Protein AF-A0A928QIU7-F1 (afdb_monomer)

Nearest PDB structures (foldseek):
  8e0m-assembly4_L  TM=2.597E-01  e=8.820E+00  synthetic construct

Sequence (140 aa):
MNRSKTLLVSNILATLYSVYLLCIFGGAIIEAGGADFIDTIGAYFELAFNILGMNSTAVTVLYVILVLLCVHIVTFIIGCLIGWIAYASKKSGTAKLAAILYLIGTICFPVYLFFGLPITIVGFVGSGKQKKINNTTTTI

Radius of gyration: 19.0 Å; Cα contacts (8 Å, |Δi|>4): 149; chains: 1; bounding box: 40×30×58 Å

Mean predicted aligned error: 4.63 Å

Secondary structure (DSSP, 8-state):
----HHHHHHHHHHHHHHHHHIIIIIHHHHHTTTHHHHHHHHHHHHHHHHHH-TT-HHHHHHHHHHHHHHHHHHHHHHHHHHHHHHHHHT-HHHHHHHHHHHHHHHHH-GGGHHHHHHHHHHHHHHHHHHHHHHHHHHT-

pLDDT: mean 92.56, std 6.91, range [56.03, 98.44]

Structure (mmCIF, N/CA/C/O backbone):
data_AF-A0A928QIU7-F1
#
_entry.id   AF-A0A928QIU7-F1
#
loop_
_atom_site.group_PDB
_atom_site.id
_atom_site.type_symbol
_atom_site.label_atom_id
_atom_site.label_alt_id
_atom_site.label_comp_id
_at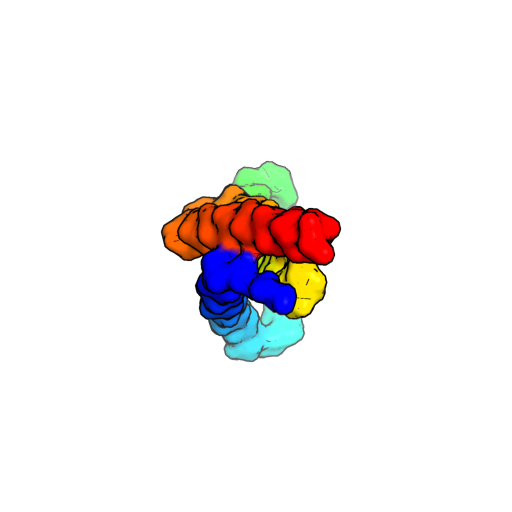om_site.label_asym_id
_atom_site.label_entity_id
_atom_site.label_seq_id
_atom_site.pdbx_PDB_ins_code
_atom_site.Cartn_x
_atom_site.Cartn_y
_atom_site.Cartn_z
_atom_site.occupancy
_atom_site.B_iso_or_equiv
_atom_site.auth_seq_id
_atom_site.auth_comp_id
_atom_site.auth_asym_id
_atom_site.auth_atom_id
_atom_site.pdbx_PDB_model_num
ATOM 1 N N . MET A 1 1 ? -11.932 -1.647 26.737 1.00 59.94 1 MET A N 1
ATOM 2 C CA . MET A 1 1 ? -11.634 -0.518 25.821 1.00 59.94 1 MET A CA 1
ATOM 3 C C . MET A 1 1 ? -11.639 -1.011 24.376 1.00 59.94 1 MET A C 1
ATOM 5 O O . MET A 1 1 ? -10.774 -1.799 24.000 1.00 59.94 1 MET A O 1
ATOM 9 N N . ASN A 1 2 ? -12.654 -0.605 23.610 1.00 86.31 2 ASN A N 1
ATOM 10 C CA . ASN A 1 2 ? -12.995 -1.170 22.299 1.00 86.31 2 ASN A CA 1
ATOM 11 C C . ASN A 1 2 ? -12.083 -0.663 21.165 1.00 86.31 2 ASN A C 1
ATOM 13 O O . ASN A 1 2 ? -11.392 0.345 21.304 1.00 86.31 2 ASN A O 1
ATOM 17 N N . ARG A 1 3 ? -12.080 -1.372 20.031 1.00 92.19 3 ARG A N 1
ATOM 18 C CA . ARG A 1 3 ? -11.351 -0.994 18.807 1.00 92.19 3 ARG A CA 1
ATOM 19 C C . ARG A 1 3 ? -12.317 -0.790 17.645 1.00 92.19 3 ARG A C 1
ATOM 21 O O . ARG A 1 3 ? -13.371 -1.423 17.578 1.00 92.19 3 ARG A O 1
ATOM 28 N N . SER A 1 4 ? -11.950 0.085 16.715 1.00 96.06 4 SER A N 1
ATOM 29 C CA . SER A 1 4 ? -12.724 0.337 15.500 1.00 96.06 4 SER A CA 1
ATOM 30 C C . SER A 1 4 ? -12.670 -0.867 14.553 1.00 96.06 4 SER A C 1
ATOM 32 O O . SER A 1 4 ? -11.642 -1.131 13.933 1.00 96.06 4 SER A O 1
ATOM 34 N N . LYS A 1 5 ? -13.800 -1.568 14.382 1.00 95.81 5 LYS A N 1
ATOM 35 C CA . LYS A 1 5 ? -13.933 -2.652 13.388 1.00 95.81 5 LYS A CA 1
ATOM 36 C C . LYS A 1 5 ? -13.687 -2.154 11.959 1.00 95.81 5 LYS A C 1
ATOM 38 O O . LYS A 1 5 ? -13.112 -2.862 11.148 1.00 95.81 5 LYS A O 1
ATOM 43 N N . THR A 1 6 ? -14.072 -0.912 11.655 1.00 96.75 6 THR A N 1
ATOM 44 C CA . THR A 1 6 ? -13.816 -0.302 10.340 1.00 96.75 6 THR A CA 1
ATOM 45 C C . THR A 1 6 ? -12.322 -0.059 10.106 1.00 96.75 6 THR A C 1
ATOM 47 O O . THR A 1 6 ? -11.849 -0.258 8.994 1.00 96.75 6 THR A O 1
ATOM 50 N N . LEU A 1 7 ? -11.564 0.309 11.147 1.00 96.69 7 LEU A N 1
ATOM 51 C CA . LEU A 1 7 ? -10.107 0.442 11.036 1.00 96.69 7 LEU A CA 1
ATOM 52 C C . LEU A 1 7 ? -9.437 -0.915 10.776 1.00 96.69 7 LEU A C 1
ATOM 54 O O . LEU A 1 7 ? -8.529 -0.990 9.958 1.00 96.69 7 LEU A O 1
ATOM 58 N N . LEU A 1 8 ? -9.927 -1.987 11.411 1.00 97.75 8 LEU A N 1
ATOM 59 C CA . LEU A 1 8 ? -9.462 -3.347 11.126 1.00 97.75 8 LEU A CA 1
ATOM 60 C C . LEU A 1 8 ? -9.671 -3.715 9.649 1.00 97.75 8 LEU A C 1
ATOM 62 O O . LEU A 1 8 ? -8.739 -4.181 9.004 1.00 97.75 8 LEU A O 1
ATOM 66 N N . VAL A 1 9 ? -10.866 -3.459 9.105 1.00 97.81 9 VAL A N 1
ATOM 67 C CA . VAL A 1 9 ? -11.169 -3.725 7.687 1.00 97.81 9 VAL A CA 1
ATOM 68 C C . VAL A 1 9 ? -10.240 -2.935 6.763 1.00 97.81 9 VAL A C 1
ATOM 70 O O . VAL A 1 9 ? -9.689 -3.515 5.833 1.00 97.81 9 VAL A O 1
ATOM 73 N N . SER A 1 10 ? -10.008 -1.645 7.036 1.00 97.50 10 SER A N 1
ATOM 74 C CA . SER A 1 10 ? -9.059 -0.835 6.255 1.00 97.50 10 SER A CA 1
ATOM 75 C C . SER A 1 10 ? -7.657 -1.444 6.251 1.00 97.50 10 SER A C 1
ATOM 77 O O . SER A 1 10 ? -7.065 -1.575 5.185 1.00 97.50 10 SER A O 1
ATOM 79 N N . ASN A 1 11 ? -7.150 -1.872 7.411 1.00 97.62 11 ASN A N 1
ATOM 80 C CA . ASN A 1 11 ? -5.816 -2.461 7.509 1.00 97.62 11 ASN A CA 1
ATOM 81 C C . ASN A 1 11 ? -5.710 -3.808 6.787 1.00 97.62 11 ASN A C 1
ATOM 83 O O . ASN A 1 11 ? -4.678 -4.085 6.184 1.00 97.62 11 ASN A O 1
ATOM 87 N N . ILE A 1 12 ? -6.760 -4.634 6.814 1.00 98.25 12 ILE A N 1
ATOM 88 C CA . ILE A 1 12 ? -6.793 -5.891 6.053 1.00 98.25 12 ILE A CA 1
ATOM 89 C C . ILE A 1 12 ? -6.721 -5.592 4.553 1.00 98.25 12 ILE A C 1
ATOM 91 O O . ILE A 1 12 ? -5.880 -6.161 3.863 1.00 98.25 12 ILE A O 1
ATOM 95 N N . LEU A 1 13 ? -7.542 -4.662 4.055 1.00 98.00 13 LEU A N 1
ATOM 96 C CA . LEU A 1 13 ? -7.519 -4.270 2.643 1.00 98.00 13 LEU A CA 1
ATOM 97 C C . LEU A 1 13 ? -6.165 -3.670 2.239 1.00 98.00 13 LEU A C 1
ATOM 99 O O . LEU A 1 13 ? -5.621 -4.040 1.203 1.00 98.00 13 LEU A O 1
ATOM 103 N N . ALA A 1 14 ? -5.594 -2.798 3.076 1.00 97.75 14 ALA A N 1
ATOM 104 C CA . ALA A 1 14 ? -4.265 -2.234 2.859 1.00 97.75 14 ALA A CA 1
ATOM 105 C C . ALA A 1 14 ? -3.185 -3.321 2.827 1.00 97.75 14 ALA A C 1
ATOM 107 O O . ALA A 1 14 ? -2.311 -3.275 1.974 1.00 97.75 14 ALA A O 1
ATOM 108 N N . THR A 1 15 ? -3.276 -4.332 3.695 1.00 98.25 15 THR A N 1
ATOM 109 C CA . THR A 1 15 ? -2.335 -5.462 3.712 1.00 98.25 15 THR A CA 1
ATOM 110 C C . THR A 1 15 ? -2.422 -6.264 2.423 1.00 98.25 15 THR A C 1
ATOM 112 O O . THR A 1 15 ? -1.399 -6.490 1.786 1.00 98.25 15 THR A O 1
ATOM 115 N N . LEU A 1 16 ? -3.632 -6.653 2.007 1.00 98.12 16 LEU A N 1
ATOM 116 C CA . LEU A 1 16 ? -3.841 -7.386 0.755 1.00 98.12 16 LEU A CA 1
ATOM 117 C C . LEU A 1 16 ? -3.290 -6.608 -0.441 1.00 98.12 16 LEU A C 1
ATOM 119 O O . LEU A 1 16 ? -2.611 -7.175 -1.293 1.00 98.12 16 LEU A O 1
ATOM 123 N N . TYR A 1 17 ? -3.529 -5.300 -0.468 1.00 97.69 17 TYR A N 1
ATOM 124 C CA . TYR A 1 17 ? -3.044 -4.442 -1.535 1.00 97.69 17 TYR A CA 1
ATOM 125 C C . TYR A 1 17 ? -1.520 -4.249 -1.511 1.00 97.69 17 TYR A C 1
ATOM 127 O O . TYR A 1 17 ? -0.871 -4.352 -2.547 1.00 97.69 17 TYR A O 1
ATOM 135 N N . SER A 1 18 ? -0.914 -4.036 -0.340 1.00 97.38 18 SER A N 1
ATOM 136 C CA . SER A 1 18 ? 0.545 -3.952 -0.207 1.00 97.38 18 SER A CA 1
ATOM 137 C C . SER A 1 18 ? 1.232 -5.260 -0.596 1.00 97.38 18 SER A C 1
ATOM 139 O O . SER A 1 18 ? 2.262 -5.221 -1.262 1.00 97.38 18 SER A O 1
ATOM 141 N N . VAL A 1 19 ? 0.659 -6.410 -0.228 1.00 97.25 19 VAL A N 1
ATOM 142 C CA . VAL A 1 19 ? 1.165 -7.723 -0.654 1.00 97.25 19 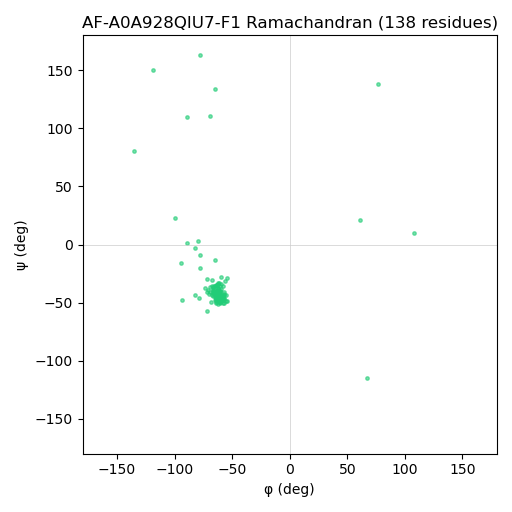VAL A CA 1
ATOM 143 C C . VAL A 1 19 ? 1.060 -7.866 -2.169 1.00 97.25 19 VAL A C 1
ATOM 145 O O . VAL A 1 19 ? 2.043 -8.236 -2.798 1.00 97.25 19 VAL A O 1
ATOM 148 N N . TYR A 1 20 ? -0.076 -7.501 -2.769 1.00 95.88 20 TYR A N 1
ATOM 149 C CA . TYR A 1 20 ? -0.243 -7.498 -4.224 1.00 95.88 20 TYR A CA 1
ATOM 150 C C . TYR A 1 20 ? 0.836 -6.660 -4.933 1.00 95.88 20 TYR A C 1
ATOM 152 O O . TYR A 1 20 ? 1.487 -7.152 -5.856 1.00 95.88 20 TYR A O 1
ATOM 160 N N . LEU A 1 21 ? 1.085 -5.431 -4.463 1.00 95.31 21 LEU A N 1
ATOM 161 C CA . LEU A 1 21 ? 2.133 -4.564 -5.012 1.00 95.31 21 LEU A CA 1
ATOM 162 C C . LEU A 1 21 ? 3.528 -5.193 -4.882 1.00 95.31 21 LEU A C 1
ATOM 164 O O . LEU A 1 21 ? 4.296 -5.186 -5.842 1.00 95.31 21 LEU A O 1
ATOM 168 N N . LEU A 1 22 ? 3.856 -5.755 -3.717 1.00 95.06 22 LEU A N 1
ATOM 169 C CA . LEU A 1 22 ? 5.152 -6.394 -3.481 1.00 95.06 22 LEU A CA 1
ATOM 170 C C . LEU A 1 22 ? 5.342 -7.658 -4.325 1.00 95.06 22 LEU A C 1
ATOM 172 O O . LEU A 1 22 ? 6.431 -7.872 -4.846 1.00 95.06 22 LEU A O 1
ATOM 176 N N . CYS A 1 23 ? 4.303 -8.471 -4.501 1.00 94.19 23 CYS A N 1
ATOM 177 C CA . CYS A 1 23 ? 4.378 -9.671 -5.330 1.00 94.19 23 CYS A CA 1
ATOM 178 C C . CYS A 1 23 ? 4.597 -9.334 -6.806 1.00 94.19 23 CYS A C 1
ATOM 180 O O . CYS A 1 23 ? 5.412 -9.986 -7.445 1.00 94.19 23 CYS A O 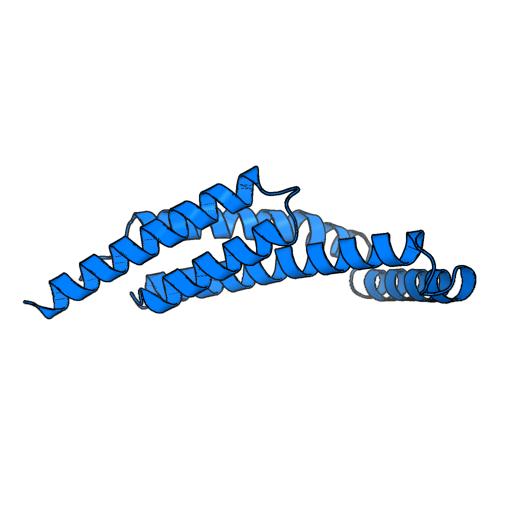1
ATOM 182 N N . ILE A 1 24 ? 3.922 -8.315 -7.344 1.00 92.50 24 ILE A N 1
ATOM 183 C CA . ILE A 1 24 ? 4.102 -7.931 -8.751 1.00 92.50 24 ILE A CA 1
ATOM 184 C C . ILE A 1 24 ? 5.454 -7.261 -8.967 1.00 92.50 24 ILE A C 1
ATOM 186 O O . ILE A 1 24 ? 6.245 -7.718 -9.784 1.00 92.50 24 ILE A O 1
ATOM 190 N N . PHE A 1 25 ? 5.734 -6.179 -8.242 1.00 90.62 25 PHE A N 1
ATOM 191 C CA . PHE A 1 25 ? 6.920 -5.369 -8.517 1.00 90.62 25 PHE A CA 1
ATOM 192 C C . PHE A 1 25 ? 8.179 -5.956 -7.882 1.00 90.62 25 PHE A C 1
ATOM 194 O O . PHE A 1 25 ? 9.216 -6.039 -8.530 1.00 90.62 25 PHE A O 1
ATOM 201 N N . GLY A 1 26 ? 8.090 -6.406 -6.630 1.00 87.69 26 GLY A N 1
ATOM 202 C CA . GLY A 1 26 ? 9.203 -7.072 -5.953 1.00 87.69 26 GLY A CA 1
ATOM 203 C C . GLY A 1 26 ? 9.477 -8.465 -6.518 1.00 87.69 26 GLY A C 1
ATOM 204 O O . GLY A 1 26 ? 10.636 -8.822 -6.704 1.00 87.69 26 GLY A O 1
ATOM 205 N N . GLY A 1 27 ? 8.430 -9.227 -6.853 1.00 88.69 27 GLY A N 1
ATOM 206 C CA . GLY A 1 27 ? 8.575 -10.541 -7.485 1.00 88.69 27 GLY A CA 1
ATOM 207 C C . GLY A 1 27 ? 9.257 -10.461 -8.849 1.00 88.69 27 GLY A C 1
ATOM 208 O O . GLY A 1 27 ? 10.211 -11.197 -9.073 1.00 88.69 27 GLY A O 1
ATOM 209 N N . ALA A 1 28 ? 8.857 -9.510 -9.701 1.00 86.94 28 ALA A N 1
ATOM 210 C CA . ALA A 1 28 ? 9.502 -9.297 -10.998 1.00 86.94 28 ALA A CA 1
ATOM 211 C C . ALA A 1 28 ? 10.999 -8.958 -10.869 1.00 86.94 28 ALA A C 1
ATOM 213 O O . ALA A 1 28 ? 11.806 -9.449 -11.650 1.00 86.94 28 ALA A O 1
ATOM 214 N N . ILE A 1 29 ? 11.387 -8.164 -9.862 1.00 88.44 29 ILE A N 1
ATOM 215 C CA . ILE A 1 29 ? 12.802 -7.850 -9.594 1.00 88.44 29 ILE A CA 1
ATOM 216 C C . ILE A 1 29 ? 13.575 -9.107 -9.183 1.00 88.44 29 ILE A C 1
ATOM 218 O O . ILE A 1 29 ? 14.676 -9.340 -9.675 1.00 88.44 29 ILE A O 1
ATOM 222 N N . ILE A 1 30 ? 13.012 -9.918 -8.283 1.00 90.00 30 ILE A N 1
ATOM 223 C CA . ILE A 1 30 ? 13.657 -11.151 -7.809 1.00 90.00 30 ILE A CA 1
ATOM 224 C C . ILE A 1 30 ? 13.814 -12.149 -8.960 1.00 90.00 30 ILE A C 1
ATOM 226 O O . ILE A 1 30 ? 14.894 -12.708 -9.134 1.00 90.00 30 ILE A O 1
ATOM 230 N N . GLU A 1 31 ? 12.766 -12.338 -9.762 1.00 90.06 31 GLU A N 1
ATOM 231 C CA . GLU A 1 31 ? 12.784 -13.214 -10.937 1.00 90.06 31 GLU A CA 1
ATOM 232 C C . GLU A 1 31 ? 13.820 -12.759 -11.974 1.00 90.06 31 GLU A C 1
ATOM 234 O O . GLU A 1 31 ? 14.499 -13.588 -12.575 1.00 90.06 31 GLU A O 1
ATOM 239 N N . ALA A 1 32 ? 14.002 -11.447 -12.130 1.00 87.69 32 ALA A N 1
ATOM 240 C CA . ALA A 1 32 ? 14.959 -10.875 -13.068 1.00 87.69 32 ALA A CA 1
ATOM 241 C C . ALA A 1 32 ? 16.423 -10.869 -12.576 1.00 87.69 32 ALA A C 1
ATOM 243 O O . ALA A 1 32 ? 17.288 -10.364 -13.288 1.00 87.69 32 ALA A O 1
ATOM 244 N N . GLY A 1 33 ? 16.725 -11.425 -11.395 1.00 89.62 33 GLY A N 1
ATOM 245 C CA . GLY A 1 33 ? 18.095 -11.529 -10.866 1.00 89.62 33 GLY A CA 1
ATOM 246 C C . GLY A 1 33 ? 18.417 -10.600 -9.690 1.00 89.62 33 GLY A C 1
ATOM 247 O O . GLY A 1 33 ? 19.568 -10.505 -9.273 1.00 89.62 33 GLY A O 1
ATOM 248 N N . GLY A 1 34 ? 17.423 -9.924 -9.107 1.00 88.81 34 GLY A N 1
ATOM 249 C CA . GLY A 1 34 ? 17.583 -9.183 -7.855 1.00 88.81 34 GLY A CA 1
ATOM 250 C C . GLY A 1 34 ? 18.505 -7.966 -7.973 1.00 88.81 34 GLY A C 1
ATOM 251 O O . GLY A 1 34 ? 18.159 -6.992 -8.635 1.00 88.81 34 GLY A O 1
ATOM 252 N N . ALA A 1 35 ? 19.651 -7.990 -7.283 1.00 87.44 35 ALA A N 1
ATOM 253 C CA . ALA A 1 35 ? 20.589 -6.862 -7.257 1.00 87.44 35 ALA A CA 1
ATOM 254 C C . ALA A 1 35 ? 21.188 -6.579 -8.646 1.00 87.44 35 ALA A C 1
ATOM 256 O O . ALA A 1 35 ? 21.191 -5.432 -9.085 1.00 87.44 35 ALA A O 1
ATOM 257 N N . ASP A 1 36 ? 21.562 -7.630 -9.377 1.00 89.50 36 ASP A N 1
ATOM 258 C CA . ASP A 1 36 ? 22.139 -7.516 -10.720 1.00 89.50 36 ASP A CA 1
ATOM 259 C C . ASP A 1 36 ? 21.155 -6.862 -11.706 1.00 89.50 36 ASP A C 1
ATOM 261 O O . ASP A 1 36 ? 21.540 -6.101 -12.598 1.00 89.50 36 ASP A O 1
ATOM 265 N N . PHE A 1 37 ? 19.854 -7.111 -11.517 1.00 88.31 37 PHE A N 1
ATOM 266 C CA . PHE A 1 37 ? 18.794 -6.470 -12.292 1.00 88.31 37 PHE A CA 1
ATOM 267 C C . PHE A 1 37 ? 18.694 -4.970 -12.011 1.00 88.31 37 PHE A C 1
ATOM 269 O O . PHE A 1 37 ? 18.519 -4.180 -12.939 1.00 88.31 37 PHE A O 1
ATOM 276 N N . ILE A 1 38 ? 18.813 -4.570 -10.742 1.00 86.19 38 ILE A N 1
ATOM 277 C CA . ILE A 1 38 ? 18.770 -3.160 -10.339 1.00 86.19 38 ILE A CA 1
ATOM 278 C C . ILE A 1 38 ? 19.947 -2.402 -10.960 1.00 86.19 38 ILE A C 1
ATOM 280 O O . ILE A 1 38 ? 19.735 -1.334 -11.539 1.00 86.19 38 ILE A O 1
ATOM 284 N N . ASP A 1 39 ? 21.149 -2.979 -10.916 1.00 89.25 39 ASP A N 1
ATOM 285 C CA . ASP A 1 39 ? 22.347 -2.387 -11.521 1.00 89.25 39 ASP A CA 1
ATOM 286 C C . ASP A 1 39 ? 22.198 -2.261 -13.044 1.00 89.25 39 ASP A C 1
ATOM 288 O O . ASP A 1 39 ? 22.485 -1.214 -13.630 1.00 89.25 39 ASP A O 1
ATOM 292 N N . THR A 1 40 ? 21.654 -3.299 -13.682 1.00 88.31 40 THR A N 1
ATOM 293 C CA . THR A 1 40 ? 21.398 -3.326 -15.127 1.00 88.31 40 THR A CA 1
ATOM 294 C C . THR A 1 40 ? 20.380 -2.262 -15.551 1.00 88.31 40 THR A C 1
ATOM 296 O O . THR A 1 40 ? 20.621 -1.516 -16.503 1.00 88.31 40 THR A O 1
ATOM 299 N N . ILE A 1 41 ? 19.256 -2.133 -14.835 1.00 86.44 41 ILE A N 1
ATOM 300 C CA . ILE A 1 41 ? 18.276 -1.065 -15.083 1.00 86.44 41 ILE A CA 1
ATOM 301 C C . ILE A 1 41 ? 18.916 0.310 -14.890 1.00 86.44 41 ILE A C 1
ATOM 303 O O . ILE A 1 41 ? 18.690 1.199 -15.713 1.00 86.44 41 ILE A O 1
ATOM 307 N N . GLY A 1 42 ? 19.722 0.488 -13.840 1.00 85.75 42 GLY A N 1
ATOM 308 C CA . GLY A 1 42 ? 20.452 1.729 -13.589 1.00 85.75 42 GLY A CA 1
ATOM 309 C C . GLY A 1 42 ? 21.328 2.132 -14.777 1.00 85.75 42 GLY A C 1
ATOM 310 O O . GLY A 1 42 ? 21.216 3.256 -15.270 1.00 85.75 42 GLY A O 1
ATOM 311 N N . ALA A 1 43 ? 22.111 1.189 -15.305 1.00 88.81 43 ALA A N 1
ATOM 312 C CA . ALA A 1 43 ? 22.965 1.409 -16.470 1.00 88.81 43 ALA A CA 1
ATOM 313 C C . ALA A 1 43 ? 22.163 1.771 -17.734 1.00 88.81 43 ALA A C 1
ATOM 315 O O . ALA A 1 43 ? 22.569 2.649 -18.498 1.00 88.81 43 ALA A O 1
ATOM 316 N N . TYR A 1 44 ? 20.996 1.150 -17.954 1.00 86.75 44 TYR A N 1
ATOM 317 C CA . TYR A 1 44 ? 20.126 1.511 -19.079 1.00 86.75 44 TYR A CA 1
ATOM 318 C C . TYR A 1 44 ? 19.542 2.918 -18.950 1.00 86.75 44 TYR A C 1
ATOM 320 O O . TYR A 1 44 ? 19.469 3.638 -19.949 1.00 86.75 44 TYR A O 1
ATOM 328 N N . PHE A 1 45 ? 19.151 3.332 -17.742 1.00 86.19 45 PHE A N 1
ATOM 329 C CA . PHE A 1 45 ? 18.699 4.702 -17.497 1.00 86.19 45 PHE A CA 1
ATOM 330 C C . PHE A 1 45 ? 19.822 5.712 -17.745 1.00 86.19 45 PHE A C 1
ATOM 332 O O . PHE A 1 45 ? 19.593 6.716 -18.417 1.00 86.19 45 PHE A O 1
ATOM 339 N N . GLU A 1 46 ? 21.036 5.432 -17.272 1.00 87.75 46 GLU A N 1
ATOM 340 C CA . GLU A 1 46 ? 22.203 6.287 -17.502 1.00 87.75 46 GLU A CA 1
ATOM 341 C C . GLU A 1 46 ? 22.531 6.416 -18.996 1.00 87.75 46 GLU A C 1
ATOM 343 O O . GLU A 1 46 ? 22.702 7.524 -19.510 1.00 87.75 46 GLU A O 1
ATOM 348 N N . LEU A 1 47 ? 22.526 5.300 -19.729 1.00 88.00 47 LEU A N 1
ATOM 349 C CA . LEU A 1 47 ? 22.716 5.303 -21.176 1.00 88.00 47 LEU A CA 1
ATOM 350 C C . LEU A 1 47 ? 21.627 6.119 -21.890 1.00 88.00 47 LEU A C 1
ATOM 352 O O . LEU A 1 47 ? 21.938 6.929 -22.765 1.00 88.00 47 LEU A O 1
ATOM 356 N N . ALA A 1 48 ? 20.360 5.946 -21.504 1.00 84.38 48 ALA A N 1
ATOM 357 C CA . ALA A 1 48 ? 19.247 6.702 -22.070 1.00 84.38 48 ALA A CA 1
ATOM 358 C C . ALA A 1 48 ? 19.385 8.211 -21.804 1.00 84.38 48 ALA A C 1
ATOM 360 O O . ALA A 1 48 ? 19.174 9.007 -22.721 1.00 84.38 48 ALA A O 1
ATOM 361 N N . PHE A 1 49 ? 19.792 8.611 -20.592 1.00 85.19 49 PHE A N 1
ATOM 362 C CA . PHE A 1 49 ? 20.066 10.011 -20.256 1.00 85.19 49 PHE A CA 1
ATOM 363 C C . PHE A 1 49 ? 21.212 10.590 -21.090 1.00 85.19 49 PHE A C 1
ATOM 365 O O . PHE A 1 49 ? 21.108 11.731 -21.541 1.00 85.19 49 PHE A O 1
ATOM 372 N N . ASN A 1 50 ? 22.266 9.811 -21.334 1.00 87.06 50 ASN A N 1
ATOM 373 C CA . ASN A 1 50 ? 23.432 10.249 -22.101 1.00 87.06 50 ASN A CA 1
ATOM 374 C C . ASN A 1 50 ? 23.155 10.360 -23.610 1.00 87.06 50 ASN A C 1
ATOM 376 O O . ASN A 1 50 ? 23.642 11.291 -24.246 1.00 87.06 50 ASN A O 1
ATOM 380 N N . ILE A 1 51 ? 22.364 9.448 -24.190 1.00 87.12 51 ILE A N 1
ATOM 381 C CA . ILE A 1 51 ? 22.045 9.463 -25.630 1.00 87.12 51 ILE A CA 1
ATOM 382 C C . ILE A 1 51 ? 20.971 10.503 -25.961 1.00 87.12 51 ILE A C 1
ATOM 384 O O . ILE A 1 51 ? 21.088 11.227 -26.947 1.00 87.12 51 ILE A O 1
ATOM 388 N N . LEU A 1 52 ? 19.896 10.557 -25.172 1.00 85.00 52 LEU A N 1
ATOM 389 C CA . LEU A 1 52 ? 18.725 11.385 -25.481 1.00 85.00 52 LEU A CA 1
ATOM 390 C C . LEU A 1 52 ? 18.783 12.762 -24.810 1.00 85.00 52 LEU A C 1
ATOM 392 O O . LEU A 1 52 ? 18.034 13.660 -25.192 1.00 85.00 52 LEU A O 1
ATOM 396 N N . GLY A 1 53 ? 19.657 12.930 -23.816 1.00 81.88 53 GLY A N 1
ATOM 397 C CA . GLY A 1 53 ? 19.680 14.083 -22.927 1.00 81.88 53 GLY A CA 1
ATOM 398 C C . GLY A 1 53 ? 18.565 14.014 -21.880 1.00 81.88 53 GLY A C 1
ATOM 399 O O . GLY A 1 53 ? 17.412 13.706 -22.188 1.00 81.88 53 GLY A O 1
ATOM 400 N N . MET A 1 54 ? 18.876 14.376 -20.630 1.00 73.94 54 MET A N 1
ATOM 401 C CA . MET A 1 54 ? 17.885 14.442 -19.538 1.00 73.94 54 MET A CA 1
ATOM 402 C C . MET A 1 54 ? 16.674 15.325 -19.868 1.00 73.94 54 MET A C 1
ATOM 404 O O . MET A 1 54 ? 15.570 15.072 -19.396 1.00 73.94 54 MET A O 1
ATOM 408 N N . ASN A 1 55 ? 16.877 16.337 -20.712 1.00 79.88 55 ASN A N 1
ATOM 409 C CA . ASN A 1 55 ? 15.856 17.312 -21.088 1.00 79.88 55 ASN A CA 1
ATOM 410 C C . ASN A 1 55 ? 14.921 16.805 -22.199 1.00 79.88 55 ASN A C 1
ATOM 412 O O . ASN A 1 55 ? 13.995 17.515 -22.591 1.00 79.88 55 ASN A O 1
ATOM 416 N N . SER A 1 56 ? 15.158 15.602 -22.737 1.00 87.56 56 SER A N 1
ATOM 417 C CA . SER A 1 56 ? 14.243 14.991 -23.695 1.00 87.56 56 SER A CA 1
ATOM 418 C C . SER A 1 56 ? 12.907 14.687 -23.027 1.00 87.56 56 SER A C 1
ATOM 420 O O . SER A 1 56 ? 12.839 14.099 -21.941 1.00 87.56 56 SER A O 1
ATOM 422 N N . THR A 1 57 ? 11.822 15.051 -23.710 1.00 88.19 57 THR A N 1
ATOM 423 C CA . THR A 1 57 ? 10.454 14.839 -23.229 1.00 88.19 57 THR A CA 1
ATOM 424 C C . THR A 1 57 ? 10.180 13.365 -22.932 1.00 88.19 57 THR A C 1
ATOM 426 O O . THR A 1 57 ? 9.582 13.055 -21.906 1.00 88.19 57 THR A O 1
ATOM 429 N N . ALA A 1 58 ? 10.654 12.445 -23.780 1.00 85.56 58 ALA A N 1
ATOM 430 C CA . ALA A 1 58 ? 10.409 11.011 -23.612 1.00 85.56 58 ALA A CA 1
ATOM 431 C C . ALA A 1 58 ? 11.033 10.465 -22.318 1.00 85.56 58 ALA A C 1
ATOM 433 O O . ALA A 1 58 ? 10.382 9.757 -21.551 1.00 85.56 58 ALA A O 1
ATOM 434 N N . VAL A 1 59 ? 12.281 10.852 -22.053 1.00 84.38 59 VAL A N 1
ATOM 435 C CA . VAL A 1 59 ? 13.028 10.420 -20.870 1.00 84.38 59 VAL A CA 1
ATOM 436 C C . VAL A 1 59 ? 12.445 11.028 -19.595 1.00 84.38 59 VAL A C 1
ATOM 438 O O . VAL A 1 59 ? 12.265 10.326 -18.600 1.00 84.38 59 VAL A O 1
ATOM 441 N N . THR A 1 60 ? 12.068 12.308 -19.647 1.00 85.88 60 THR A N 1
ATOM 442 C CA . THR A 1 60 ? 11.407 12.990 -18.526 1.00 85.88 60 THR A CA 1
ATOM 443 C C . THR A 1 60 ? 10.091 12.305 -18.158 1.00 85.88 60 THR A 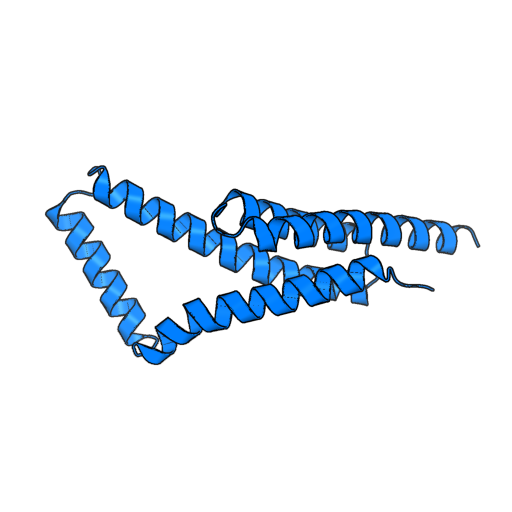C 1
ATOM 445 O O . THR A 1 60 ? 9.845 12.032 -16.985 1.00 85.88 60 THR A O 1
ATOM 448 N N . VAL A 1 61 ? 9.255 11.979 -19.150 1.00 88.62 61 VAL A N 1
ATOM 449 C CA . VAL A 1 61 ? 7.971 11.298 -18.919 1.00 88.62 61 VAL A CA 1
ATOM 450 C C . VAL A 1 61 ? 8.181 9.917 -18.295 1.00 88.62 61 VAL A C 1
ATOM 452 O O . VAL A 1 61 ? 7.528 9.602 -17.300 1.00 88.62 61 VAL A O 1
ATOM 455 N N . LEU A 1 62 ? 9.112 9.117 -18.826 1.00 87.75 62 LEU A N 1
ATOM 456 C CA . LEU A 1 62 ? 9.435 7.792 -18.285 1.00 87.75 62 LEU A CA 1
ATOM 457 C C . LEU A 1 62 ? 9.886 7.880 -16.817 1.00 87.75 62 LEU A C 1
ATOM 459 O O . LEU A 1 62 ? 9.386 7.149 -15.961 1.00 87.75 62 LEU A O 1
ATOM 463 N N . TYR A 1 63 ? 10.800 8.809 -16.523 1.00 86.56 63 TYR A N 1
ATOM 464 C CA . TYR A 1 63 ? 11.333 9.015 -15.180 1.00 86.56 63 TYR A CA 1
ATOM 465 C C . TYR A 1 63 ? 10.247 9.444 -14.185 1.00 86.56 63 TYR A C 1
ATOM 467 O O . TYR A 1 63 ? 10.150 8.882 -13.094 1.00 86.56 63 TYR A O 1
ATOM 475 N N . VAL A 1 64 ? 9.379 10.388 -14.566 1.00 90.12 64 VAL A N 1
ATOM 476 C CA . VAL A 1 64 ? 8.272 10.846 -13.711 1.00 90.12 64 VAL A CA 1
ATOM 477 C C . VAL A 1 64 ? 7.307 9.703 -13.390 1.00 90.12 64 VAL A C 1
ATOM 479 O O . VAL A 1 64 ? 6.920 9.550 -12.232 1.00 90.12 64 VAL A O 1
ATOM 482 N N . ILE A 1 65 ? 6.952 8.868 -14.373 1.00 92.31 65 ILE A N 1
ATOM 483 C CA . ILE A 1 65 ? 6.078 7.702 -14.157 1.00 92.31 65 ILE A CA 1
ATOM 484 C C . ILE A 1 65 ? 6.708 6.730 -13.153 1.00 92.31 65 ILE A C 1
ATOM 486 O O . ILE A 1 65 ? 6.027 6.292 -12.224 1.00 92.31 65 ILE A O 1
ATOM 490 N N . LEU A 1 66 ? 8.001 6.423 -13.309 1.00 89.75 66 LEU A N 1
ATOM 491 C CA . LEU A 1 66 ? 8.730 5.535 -12.403 1.00 89.75 66 LEU A CA 1
ATOM 492 C C . LEU A 1 66 ? 8.736 6.084 -10.969 1.00 89.75 66 LEU A C 1
ATOM 494 O O . LEU A 1 66 ? 8.392 5.367 -10.031 1.00 89.75 66 LEU A O 1
ATOM 498 N N . VAL A 1 67 ? 9.082 7.362 -10.789 1.00 92.25 67 VAL A N 1
ATOM 499 C CA . VAL A 1 67 ? 9.123 7.999 -9.463 1.00 92.25 67 VAL A CA 1
ATOM 500 C C . VAL A 1 67 ? 7.742 7.996 -8.811 1.00 92.25 67 VAL A C 1
ATOM 502 O O . VAL A 1 67 ? 7.618 7.632 -7.641 1.00 92.25 67 VAL A O 1
ATOM 505 N N . LEU A 1 68 ? 6.693 8.349 -9.555 1.00 95.81 68 LEU A N 1
ATOM 506 C CA . LEU A 1 68 ? 5.321 8.344 -9.050 1.00 95.81 68 LEU A CA 1
ATOM 507 C C . LEU A 1 68 ? 4.851 6.941 -8.643 1.00 95.81 68 LEU A C 1
ATOM 509 O O . LEU A 1 68 ? 4.191 6.793 -7.610 1.00 95.81 68 LEU A O 1
ATOM 513 N N . LEU A 1 69 ? 5.233 5.911 -9.403 1.00 94.75 69 LEU A N 1
ATOM 514 C CA . LEU A 1 69 ? 4.982 4.516 -9.050 1.00 94.75 69 LEU A CA 1
ATOM 515 C C . LEU A 1 69 ? 5.720 4.120 -7.762 1.00 94.75 69 LEU A C 1
ATOM 517 O O . LEU A 1 69 ? 5.110 3.550 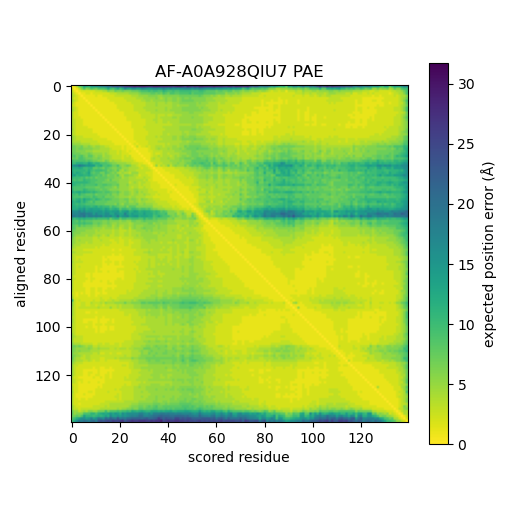-6.856 1.00 94.75 69 LEU A O 1
ATOM 521 N N . CYS A 1 70 ? 7.004 4.462 -7.635 1.00 93.12 70 CYS A N 1
ATOM 522 C CA . CYS A 1 70 ? 7.783 4.193 -6.424 1.00 93.12 70 CYS A CA 1
ATOM 523 C C . CYS A 1 70 ? 7.167 4.872 -5.192 1.00 93.12 70 CYS A C 1
ATOM 525 O O . CYS A 1 70 ? 6.992 4.230 -4.154 1.00 93.12 70 CYS A O 1
ATOM 527 N N . VAL A 1 71 ? 6.766 6.145 -5.309 1.00 96.81 71 VAL A N 1
ATOM 528 C CA . VAL A 1 71 ? 6.080 6.878 -4.232 1.00 96.81 71 VAL A CA 1
ATOM 529 C C . VAL A 1 71 ? 4.763 6.193 -3.862 1.00 96.81 71 VAL A C 1
ATOM 531 O O . VAL A 1 71 ? 4.483 6.022 -2.674 1.00 96.81 71 VAL A O 1
ATOM 534 N N . HIS A 1 72 ? 3.976 5.745 -4.843 1.00 97.06 72 HIS A N 1
ATOM 535 C CA . HIS A 1 72 ? 2.745 4.993 -4.600 1.00 97.06 72 HIS A CA 1
ATOM 536 C C . HIS A 1 72 ? 2.993 3.720 -3.781 1.00 97.06 72 HIS A C 1
ATOM 538 O O . HIS A 1 72 ? 2.346 3.516 -2.753 1.00 97.06 72 HIS A O 1
ATOM 544 N N . ILE A 1 73 ? 3.960 2.893 -4.187 1.00 96.44 73 ILE A N 1
ATOM 545 C CA . ILE A 1 73 ? 4.274 1.633 -3.501 1.00 96.44 73 ILE A CA 1
ATOM 546 C C . ILE A 1 73 ? 4.737 1.900 -2.063 1.00 96.44 73 ILE A C 1
ATOM 548 O O . ILE A 1 73 ? 4.186 1.340 -1.112 1.00 96.44 73 ILE A O 1
ATOM 552 N N . VAL A 1 74 ? 5.712 2.797 -1.889 1.00 97.06 74 VAL A N 1
ATOM 553 C CA . VAL A 1 74 ? 6.309 3.098 -0.579 1.00 97.06 74 VAL A CA 1
ATOM 554 C C . VAL A 1 74 ? 5.274 3.671 0.386 1.00 97.06 74 VAL A C 1
ATOM 556 O O . VAL A 1 74 ? 5.174 3.219 1.528 1.00 97.06 74 VAL A O 1
ATOM 559 N N . THR A 1 75 ? 4.464 4.633 -0.060 1.00 97.81 75 THR A N 1
ATOM 560 C CA . THR A 1 75 ? 3.440 5.248 0.798 1.00 97.81 75 THR A CA 1
ATOM 561 C C . THR A 1 75 ? 2.359 4.253 1.212 1.00 97.81 75 THR A C 1
ATOM 563 O O . THR A 1 75 ? 1.941 4.282 2.370 1.00 97.81 75 THR A O 1
ATOM 566 N N . PHE A 1 76 ? 1.962 3.313 0.347 1.00 97.56 76 PHE A N 1
ATOM 567 C CA . PHE A 1 76 ? 1.019 2.257 0.727 1.00 97.56 76 PHE A CA 1
ATOM 568 C C . PHE A 1 76 ? 1.601 1.272 1.742 1.00 97.56 76 PHE A C 1
ATOM 570 O O . PHE A 1 76 ? 0.925 0.950 2.719 1.00 97.56 76 PHE A O 1
ATOM 577 N N . ILE A 1 77 ? 2.848 0.828 1.559 1.00 98.00 77 ILE A N 1
ATOM 578 C CA . ILE A 1 77 ? 3.507 -0.098 2.494 1.00 98.00 77 ILE A CA 1
ATOM 579 C C . ILE A 1 77 ? 3.696 0.567 3.862 1.00 98.00 77 ILE A C 1
ATOM 581 O O . ILE A 1 77 ? 3.295 0.010 4.885 1.00 98.00 77 ILE A O 1
ATOM 585 N N . ILE A 1 78 ? 4.246 1.785 3.897 1.00 98.31 78 ILE A N 1
ATOM 586 C CA . ILE A 1 78 ? 4.431 2.532 5.149 1.00 98.31 78 ILE A CA 1
ATOM 587 C C . ILE A 1 78 ? 3.072 2.832 5.791 1.00 98.31 78 ILE A C 1
ATOM 589 O O . ILE A 1 78 ? 2.905 2.645 6.997 1.00 98.31 78 ILE A O 1
ATOM 593 N N . GLY A 1 79 ? 2.080 3.238 4.994 1.00 98.31 79 GLY A N 1
ATOM 594 C CA . GLY A 1 79 ? 0.709 3.445 5.452 1.00 98.31 79 GLY A CA 1
ATOM 595 C C . GLY A 1 79 ? 0.132 2.196 6.117 1.00 98.31 79 GLY A C 1
ATOM 596 O O . GLY A 1 79 ? -0.433 2.304 7.203 1.00 98.31 79 GLY A O 1
ATOM 597 N N . CYS A 1 80 ? 0.348 1.016 5.527 1.00 98.25 80 CYS A N 1
ATOM 598 C CA . CYS A 1 80 ? -0.111 -0.273 6.046 1.00 98.25 80 CYS A CA 1
ATOM 599 C C . CYS A 1 80 ? 0.493 -0.576 7.422 1.00 98.25 80 CYS A C 1
ATOM 601 O O . CYS A 1 80 ? -0.233 -0.858 8.382 1.00 98.25 80 CYS A O 1
ATOM 603 N N . LEU A 1 81 ? 1.815 -0.429 7.553 1.00 98.38 81 LEU A N 1
ATOM 604 C CA . LEU A 1 81 ? 2.525 -0.634 8.818 1.00 98.38 81 LEU A CA 1
ATOM 605 C C . LEU A 1 81 ? 2.037 0.341 9.900 1.00 98.38 81 LEU A C 1
ATOM 607 O O . LEU A 1 81 ? 1.686 -0.072 11.008 1.00 98.38 81 LEU A O 1
ATOM 611 N N . ILE A 1 82 ? 1.932 1.632 9.567 1.00 98.25 82 ILE A N 1
ATOM 612 C CA . ILE A 1 82 ? 1.413 2.664 10.476 1.00 98.25 82 ILE A CA 1
ATOM 613 C C . ILE A 1 82 ? -0.048 2.383 10.850 1.00 98.25 82 ILE A C 1
ATOM 615 O O . ILE A 1 82 ? -0.434 2.583 12.003 1.00 98.25 82 ILE A O 1
ATOM 619 N N . GLY A 1 83 ? -0.860 1.880 9.919 1.00 98.19 83 GLY A N 1
ATOM 620 C CA . GLY A 1 83 ? -2.250 1.497 10.147 1.00 98.19 83 GLY A CA 1
ATOM 621 C C . GLY A 1 83 ? -2.379 0.396 11.197 1.00 98.19 83 GLY A C 1
ATOM 622 O O . GLY A 1 83 ? -3.185 0.511 12.130 1.00 98.19 83 GLY A O 1
ATOM 623 N N . TRP A 1 84 ? -1.549 -0.646 11.111 1.00 98.31 84 TRP A N 1
ATOM 624 C CA . TRP A 1 84 ? -1.498 -1.709 12.118 1.00 98.31 84 TRP A CA 1
ATOM 625 C C . TRP A 1 84 ? -1.005 -1.209 13.476 1.00 98.31 84 TRP A C 1
ATOM 627 O O . TRP A 1 84 ? -1.632 -1.511 14.497 1.00 98.31 84 TRP A O 1
ATOM 637 N N . ILE A 1 85 ? 0.032 -0.365 13.499 1.00 97.62 85 ILE A N 1
ATOM 638 C CA . ILE A 1 85 ? 0.506 0.293 14.727 1.00 97.62 85 ILE A CA 1
ATOM 639 C C . ILE A 1 85 ? -0.621 1.122 15.358 1.00 97.62 85 ILE A C 1
ATOM 641 O O . ILE A 1 85 ? -0.850 1.052 16.569 1.00 97.62 85 ILE A O 1
ATOM 645 N N . ALA A 1 86 ? -1.374 1.878 14.559 1.00 96.88 86 ALA A N 1
ATOM 646 C CA . ALA A 1 86 ? -2.497 2.684 15.027 1.00 96.88 86 ALA A CA 1
ATOM 647 C C . ALA A 1 86 ? -3.628 1.831 15.616 1.00 96.88 86 ALA A C 1
ATOM 649 O O . ALA A 1 86 ? -4.192 2.174 16.658 1.00 96.88 86 ALA A O 1
ATOM 650 N N . TYR A 1 87 ? -3.941 0.702 14.976 1.00 96.62 87 TYR A N 1
ATOM 651 C CA . TYR A 1 87 ? -4.957 -0.234 15.450 1.00 96.62 87 TYR A CA 1
ATOM 652 C C . TYR A 1 87 ? -4.550 -0.913 16.767 1.00 96.62 87 TYR A C 1
ATOM 654 O O . TYR A 1 87 ? -5.352 -0.984 17.706 1.00 96.62 87 TYR A O 1
ATOM 662 N N . ALA A 1 88 ? -3.294 -1.355 16.877 1.00 96.06 88 ALA A N 1
ATOM 663 C CA . ALA A 1 88 ? -2.756 -1.975 18.087 1.00 96.06 88 ALA A CA 1
ATOM 664 C C . ALA A 1 88 ? -2.707 -0.982 19.261 1.00 96.06 88 ALA A C 1
ATOM 666 O O . ALA A 1 88 ? -3.211 -1.281 20.349 1.00 96.06 88 ALA A O 1
ATOM 667 N N . SER A 1 89 ? -2.181 0.221 19.007 1.00 94.94 89 SER A N 1
ATOM 668 C CA . SER A 1 89 ? -2.025 1.299 19.996 1.00 94.94 89 SER A CA 1
ATOM 669 C C . SER A 1 89 ? -3.312 2.064 20.306 1.00 94.94 89 SER A C 1
ATOM 671 O O . SER A 1 89 ? -3.333 2.868 21.236 1.00 94.94 89 SER A O 1
ATOM 673 N N . LYS A 1 90 ? -4.392 1.827 19.548 1.00 94.44 90 LYS A N 1
ATOM 674 C CA . LYS A 1 90 ? -5.687 2.518 19.674 1.00 94.44 90 LYS A CA 1
ATOM 675 C C . LYS A 1 90 ? -5.576 4.034 19.430 1.00 94.44 90 LYS A C 1
ATOM 677 O O . LYS A 1 90 ? -6.443 4.795 19.858 1.00 94.44 90 LYS A O 1
ATOM 682 N N . LYS A 1 91 ? -4.531 4.504 18.736 1.00 93.88 91 LYS A N 1
ATOM 683 C CA . LYS A 1 91 ? -4.281 5.932 18.480 1.00 93.88 91 LYS A CA 1
ATOM 684 C C . LYS A 1 91 ? -4.961 6.390 17.190 1.00 93.88 91 LYS A C 1
ATOM 686 O O . LYS A 1 91 ? -4.537 6.061 16.085 1.00 93.88 91 LYS A O 1
ATOM 691 N N . SER A 1 92 ? -6.001 7.211 17.327 1.00 94.88 92 SER A N 1
ATOM 692 C CA . SER A 1 92 ? -6.768 7.723 16.182 1.00 94.88 92 SER A CA 1
ATOM 693 C C . SER A 1 92 ? -5.976 8.688 15.289 1.00 94.88 92 SER A C 1
ATOM 695 O O . SER A 1 92 ? -6.202 8.708 14.083 1.00 94.88 92 SER A O 1
ATOM 697 N N . GLY A 1 93 ? -5.029 9.453 15.847 1.00 93.75 93 GLY A N 1
ATOM 698 C CA . GLY A 1 93 ? -4.143 10.331 15.070 1.00 93.75 93 GLY A CA 1
ATOM 699 C C . GLY A 1 93 ? -3.242 9.544 14.116 1.00 93.75 93 GLY A C 1
ATOM 700 O O . GLY A 1 93 ? -3.190 9.838 12.927 1.00 93.75 93 GLY A O 1
ATOM 701 N N . THR A 1 94 ? -2.625 8.471 14.611 1.00 96.56 94 THR A N 1
ATOM 702 C CA . THR A 1 94 ? -1.792 7.565 13.809 1.00 96.56 94 THR A CA 1
ATOM 703 C C . THR A 1 94 ? -2.613 6.855 12.725 1.00 96.56 94 THR A C 1
ATOM 705 O O . THR A 1 94 ? -2.142 6.688 11.606 1.00 96.56 94 THR A O 1
ATOM 708 N N . ALA A 1 95 ? -3.881 6.525 13.007 1.00 97.56 95 ALA A N 1
ATOM 709 C CA . ALA A 1 95 ? -4.789 5.952 12.008 1.00 97.56 95 ALA A CA 1
ATOM 710 C C . ALA A 1 95 ? -5.118 6.943 10.876 1.00 97.56 95 ALA A C 1
ATOM 712 O O . ALA A 1 95 ? -5.245 6.541 9.723 1.00 97.56 95 ALA A O 1
ATOM 713 N N . LYS A 1 96 ? -5.238 8.243 11.186 1.00 97.88 96 LYS A N 1
ATOM 714 C CA . LYS A 1 96 ? -5.403 9.285 10.159 1.00 97.88 96 LYS A CA 1
ATOM 715 C C . LYS A 1 96 ? -4.159 9.434 9.296 1.00 97.88 96 LYS A C 1
ATOM 717 O O . LYS A 1 96 ? -4.296 9.583 8.090 1.00 97.88 96 LYS A O 1
ATOM 722 N N . LEU A 1 97 ? -2.972 9.377 9.901 1.00 98.19 97 LEU A N 1
ATOM 723 C CA . LEU A 1 97 ? -1.711 9.435 9.162 1.00 98.19 97 LEU A CA 1
ATOM 724 C C . LEU A 1 97 ? -1.611 8.293 8.139 1.00 98.19 97 LEU A C 1
ATOM 726 O O . LEU A 1 97 ? -1.285 8.548 6.986 1.00 98.19 97 LEU A O 1
ATOM 730 N N . ALA A 1 98 ? -1.977 7.066 8.526 1.00 98.31 98 ALA A N 1
ATOM 731 C CA . ALA A 1 98 ? -2.047 5.937 7.596 1.00 98.31 98 ALA A CA 1
ATOM 732 C C . ALA A 1 98 ? -3.002 6.209 6.418 1.00 98.31 98 ALA A C 1
ATOM 734 O O . ALA A 1 98 ? -2.627 6.022 5.265 1.00 98.31 98 ALA A O 1
ATOM 735 N N . ALA A 1 99 ? -4.205 6.728 6.692 1.00 98.38 99 ALA A N 1
ATOM 736 C CA . ALA A 1 99 ? -5.172 7.072 5.646 1.00 98.38 99 ALA A CA 1
ATOM 737 C C . ALA A 1 99 ? -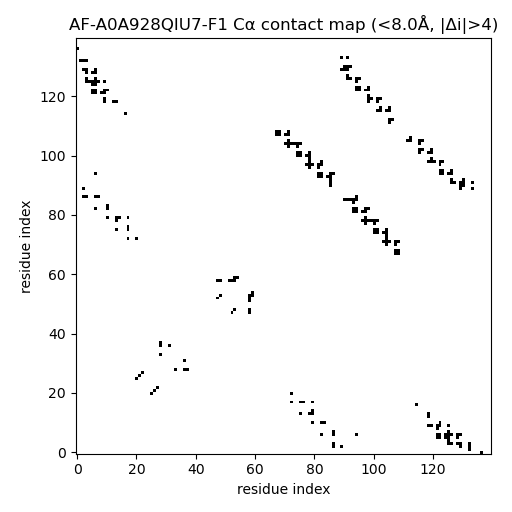4.676 8.183 4.700 1.00 98.38 99 ALA A C 1
ATOM 739 O O . ALA A 1 99 ? -4.946 8.131 3.503 1.00 98.38 99 ALA A O 1
ATOM 740 N N . ILE A 1 100 ? -3.920 9.160 5.213 1.00 98.38 100 ILE A N 1
ATOM 741 C CA . ILE A 1 100 ? -3.275 10.197 4.393 1.00 98.38 100 ILE A CA 1
ATOM 742 C C . ILE A 1 100 ? -2.209 9.581 3.481 1.00 98.38 100 ILE A C 1
ATOM 744 O O . ILE A 1 100 ? -2.140 9.944 2.313 1.00 98.38 100 ILE A O 1
ATOM 748 N N . LEU A 1 101 ? -1.411 8.631 3.971 1.00 98.44 101 LEU A N 1
ATOM 749 C CA . LEU A 1 101 ? -0.419 7.946 3.139 1.00 98.44 101 LEU A CA 1
ATOM 750 C C . LEU A 1 101 ? -1.073 7.130 2.017 1.00 98.44 101 LEU A C 1
ATOM 752 O O . LEU A 1 101 ? -0.613 7.202 0.880 1.00 98.44 101 LEU A O 1
ATOM 756 N N . TYR A 1 102 ? -2.187 6.443 2.294 1.00 98.19 102 TYR A N 1
ATOM 757 C CA . TYR A 1 102 ? -2.976 5.776 1.248 1.00 98.19 102 TYR A CA 1
ATOM 758 C C . TYR A 1 102 ? -3.502 6.771 0.206 1.00 98.19 102 TYR A C 1
ATOM 760 O O . TYR A 1 102 ? -3.455 6.493 -0.994 1.00 98.19 102 TYR A O 1
ATOM 768 N N . LEU A 1 103 ? -3.958 7.950 0.645 1.00 98.06 103 LEU A N 1
ATOM 769 C CA . LEU A 1 103 ? -4.421 9.008 -0.252 1.00 98.06 103 LEU A CA 1
ATOM 770 C C . LEU A 1 103 ? -3.290 9.530 -1.146 1.00 98.06 103 LEU A C 1
ATOM 772 O O . LEU A 1 103 ? -3.480 9.624 -2.355 1.00 98.06 103 LEU A O 1
ATOM 776 N N . ILE A 1 104 ? -2.125 9.838 -0.565 1.00 98.06 104 ILE A N 1
ATOM 777 C CA . ILE A 1 104 ? -0.948 10.313 -1.307 1.00 98.06 104 ILE A CA 1
ATOM 778 C C . ILE A 1 104 ? -0.563 9.284 -2.364 1.00 98.06 104 ILE A C 1
ATOM 780 O O . ILE A 1 104 ? -0.464 9.636 -3.537 1.00 98.06 104 ILE A O 1
ATOM 784 N N . GLY A 1 105 ? -0.440 8.010 -1.983 1.00 97.56 105 GLY A N 1
ATOM 785 C CA . GLY A 1 105 ? -0.141 6.956 -2.942 1.00 97.56 105 GLY A CA 1
ATOM 786 C C . GLY A 1 105 ? -1.178 6.898 -4.062 1.00 97.56 105 GLY A C 1
ATOM 787 O O . GLY A 1 105 ? -0.820 6.874 -5.238 1.00 97.56 105 GLY A O 1
ATOM 788 N N . THR A 1 106 ? -2.469 6.945 -3.724 1.00 96.69 106 THR A N 1
ATOM 789 C CA . THR A 1 106 ? -3.565 6.894 -4.708 1.00 96.69 106 THR A CA 1
ATOM 790 C C . THR A 1 106 ? -3.508 8.058 -5.705 1.00 96.69 106 THR A C 1
ATOM 792 O O . THR A 1 106 ? -3.739 7.846 -6.892 1.00 96.69 106 THR A O 1
ATOM 795 N N . ILE A 1 107 ? -3.174 9.270 -5.250 1.00 97.00 107 ILE A N 1
ATOM 796 C CA . ILE A 1 107 ? -3.046 10.457 -6.112 1.00 97.00 107 ILE A CA 1
ATOM 797 C C . ILE A 1 107 ? -1.792 10.375 -6.987 1.00 97.00 107 ILE A C 1
ATOM 799 O O . ILE A 1 107 ? -1.856 10.720 -8.164 1.00 97.00 107 ILE A O 1
ATOM 803 N N . CYS A 1 108 ? -0.666 9.910 -6.439 1.00 95.88 108 CYS A N 1
ATOM 804 C CA . CYS A 1 108 ? 0.583 9.786 -7.190 1.00 95.88 108 CYS A CA 1
ATOM 805 C C . CYS A 1 108 ? 0.464 8.801 -8.356 1.00 95.88 108 CYS A C 1
ATOM 807 O O . CYS A 1 108 ? 1.069 9.032 -9.397 1.00 95.88 108 CYS A O 1
ATOM 809 N N . PHE A 1 109 ? -0.331 7.736 -8.218 1.00 94.81 109 PHE A N 1
ATOM 810 C CA . PHE A 1 109 ? -0.507 6.752 -9.286 1.00 94.81 109 PHE A CA 1
ATOM 811 C C . PHE A 1 109 ? -1.985 6.359 -9.482 1.00 94.81 109 PHE A C 1
ATOM 813 O O . PHE A 1 109 ? -2.423 5.299 -9.021 1.00 94.81 109 PHE A O 1
ATOM 820 N N . PRO A 1 110 ? -2.772 7.190 -10.201 1.00 92.81 110 PRO A N 1
ATOM 821 C CA . PRO A 1 110 ? -4.224 7.021 -10.343 1.00 92.81 110 PRO A CA 1
ATOM 822 C C . PRO A 1 110 ? -4.657 5.751 -11.083 1.00 92.81 110 PRO A C 1
ATOM 824 O O . PRO A 1 110 ? -5.823 5.370 -11.015 1.00 92.81 110 PRO A O 1
ATOM 827 N N . VAL A 1 111 ? -3.737 5.063 -11.763 1.00 93.62 111 VAL A N 1
ATOM 828 C CA . VAL A 1 111 ? -4.013 3.783 -12.438 1.00 93.62 111 VAL A CA 1
ATOM 829 C C . VAL A 1 111 ? -4.582 2.743 -11.458 1.00 93.62 111 VAL A C 1
ATOM 831 O O . VAL A 1 111 ? -5.436 1.947 -11.838 1.00 93.62 111 VAL A O 1
ATOM 834 N N . TYR A 1 112 ? -4.198 2.797 -10.175 1.00 91.12 112 TYR A N 1
ATOM 835 C CA . TYR A 1 112 ? -4.705 1.898 -9.127 1.00 91.12 112 TYR A CA 1
ATOM 836 C C . TYR A 1 112 ? -5.808 2.510 -8.244 1.00 91.12 112 TYR A C 1
ATOM 838 O O . TYR A 1 112 ? -6.045 2.053 -7.121 1.00 91.12 112 TYR A O 1
ATOM 846 N N . LEU A 1 113 ? -6.521 3.531 -8.732 1.00 93.69 113 LEU A N 1
ATOM 847 C CA . LEU A 1 113 ? -7.552 4.236 -7.960 1.00 93.69 113 LEU A CA 1
ATOM 848 C C . LEU A 1 113 ? -8.662 3.303 -7.454 1.00 93.69 113 LEU A C 1
ATOM 850 O O . LEU A 1 113 ? -9.109 3.459 -6.319 1.00 93.69 113 LEU A O 1
ATOM 854 N N . PHE A 1 114 ? -9.045 2.286 -8.232 1.00 93.06 114 PHE A N 1
ATOM 855 C CA . PHE A 1 114 ? -10.055 1.299 -7.828 1.00 93.06 114 PHE A CA 1
ATOM 856 C C . PHE A 1 114 ? -9.691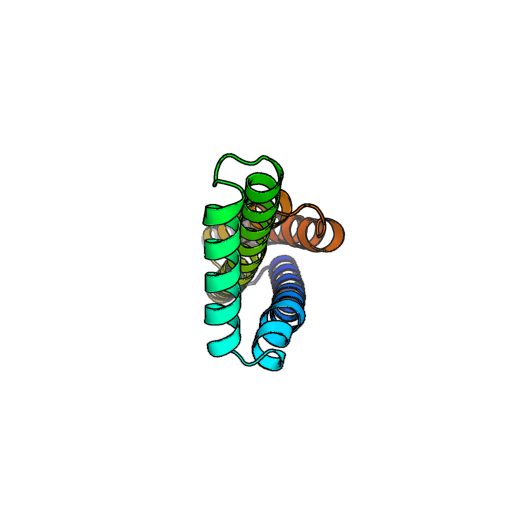 0.520 -6.556 1.00 93.06 114 PHE A C 1
ATOM 858 O O . PHE A 1 114 ? -10.588 0.115 -5.820 1.00 93.06 114 PHE A O 1
ATOM 865 N N . PHE A 1 115 ? -8.399 0.349 -6.264 1.00 93.69 115 PHE A N 1
ATOM 866 C CA . PHE A 1 115 ? -7.931 -0.283 -5.030 1.00 93.69 115 PHE A CA 1
ATOM 867 C C . PHE A 1 115 ? -7.645 0.757 -3.946 1.00 93.69 115 PHE A C 1
ATOM 869 O O . PHE A 1 115 ? -8.108 0.626 -2.811 1.00 93.69 115 PHE A O 1
ATOM 876 N N . GLY A 1 116 ? -6.924 1.823 -4.297 1.00 95.12 116 GLY A N 1
ATOM 877 C CA . GLY A 1 116 ? -6.463 2.814 -3.329 1.00 95.12 116 GLY A CA 1
ATOM 878 C C . GLY A 1 116 ? -7.576 3.673 -2.726 1.00 95.12 116 GLY A C 1
ATOM 879 O O . GLY A 1 116 ? -7.554 3.968 -1.524 1.00 95.12 116 GLY A O 1
ATOM 880 N N . LEU A 1 117 ? -8.593 4.031 -3.517 1.00 96.38 117 LEU A N 1
ATOM 881 C CA . LEU A 1 117 ? -9.671 4.910 -3.068 1.00 96.38 117 LEU A CA 1
ATOM 882 C C . LEU A 1 117 ? -10.564 4.247 -2.000 1.00 96.38 117 LEU A C 1
ATOM 884 O O . LEU A 1 117 ? -10.741 4.859 -0.940 1.00 96.38 117 LEU A O 1
ATOM 888 N N . PRO A 1 118 ? -11.070 3.005 -2.174 1.00 97.25 118 PRO A N 1
ATOM 889 C CA . PRO A 1 118 ? -11.813 2.326 -1.112 1.00 97.25 118 PRO A CA 1
ATOM 890 C C . PRO A 1 118 ? -11.015 2.193 0.192 1.00 97.25 118 PRO A C 1
ATOM 892 O O . PRO A 1 118 ? -11.544 2.486 1.266 1.00 97.25 118 PRO A O 1
ATOM 895 N N . ILE A 1 119 ? -9.731 1.821 0.113 1.00 97.81 119 ILE A N 1
ATOM 896 C CA . ILE A 1 119 ? -8.854 1.672 1.289 1.00 97.81 119 ILE A CA 1
ATOM 897 C C . ILE A 1 119 ? -8.736 2.999 2.043 1.00 97.81 119 ILE A C 1
ATOM 899 O O . ILE A 1 119 ? -8.899 3.037 3.267 1.00 97.81 119 ILE A O 1
ATOM 903 N N . THR A 1 120 ? -8.507 4.085 1.306 1.00 97.44 120 THR A N 1
ATOM 904 C CA . THR A 1 120 ? -8.378 5.443 1.841 1.00 97.44 120 THR A CA 1
ATOM 905 C C . THR A 1 120 ? -9.654 5.890 2.556 1.00 97.44 120 THR A C 1
ATOM 907 O O . THR A 1 120 ? -9.600 6.324 3.710 1.00 97.44 120 THR A O 1
ATOM 910 N N . ILE A 1 121 ? -10.820 5.729 1.918 1.00 98.19 121 ILE A N 1
ATOM 911 C CA . ILE A 1 121 ? -12.121 6.110 2.492 1.00 98.19 121 ILE A CA 1
ATOM 912 C C . ILE A 1 121 ? -12.381 5.334 3.787 1.00 98.19 121 ILE A C 1
ATOM 914 O O . ILE A 1 121 ? -12.676 5.927 4.831 1.00 98.19 121 ILE A O 1
ATOM 918 N N . VAL A 1 122 ? -12.230 4.007 3.748 1.00 98.06 122 VAL A N 1
ATOM 919 C CA . VA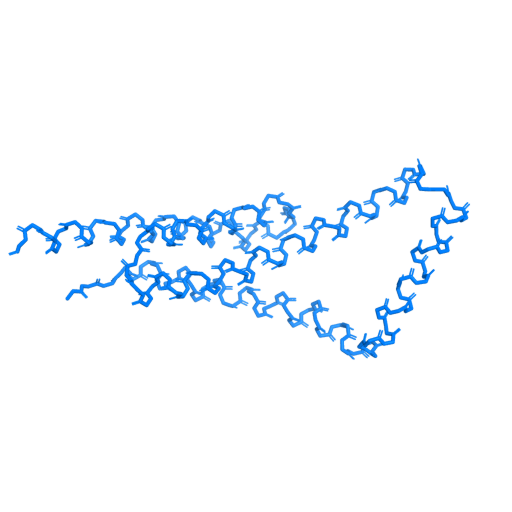L A 1 122 ? -12.446 3.149 4.922 1.00 98.06 122 VAL A CA 1
ATOM 920 C C . VAL A 1 122 ? -11.436 3.485 6.026 1.00 98.06 122 VAL A C 1
ATOM 922 O O . VAL A 1 122 ? -11.810 3.498 7.201 1.00 98.06 122 VAL A O 1
ATOM 925 N N . GLY A 1 123 ? -10.197 3.845 5.678 1.00 97.81 123 GLY A N 1
ATOM 926 C CA . GLY A 1 123 ? -9.170 4.306 6.616 1.00 97.81 123 GLY A CA 1
ATOM 927 C C . GLY A 1 123 ? -9.566 5.589 7.349 1.00 97.81 123 GLY A C 1
ATOM 928 O O . GLY A 1 123 ? -9.542 5.635 8.586 1.00 97.81 123 GLY A O 1
ATOM 929 N N . PHE A 1 124 ? -10.030 6.611 6.622 1.00 98.44 124 PHE A N 1
ATOM 930 C CA . PHE A 1 124 ? -10.512 7.854 7.232 1.00 98.44 124 PHE A CA 1
ATOM 931 C C . PHE A 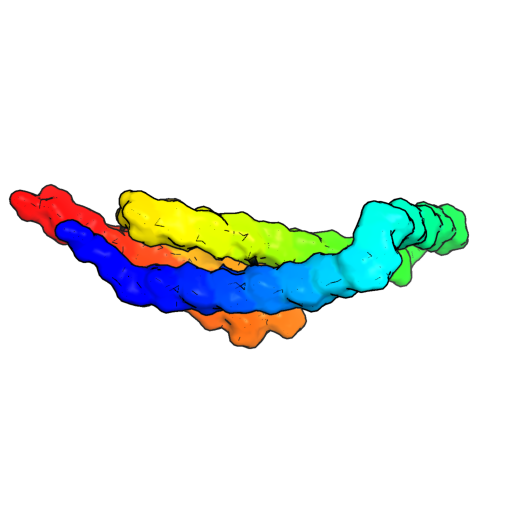1 124 ? -11.718 7.615 8.144 1.00 98.44 124 PHE A C 1
ATOM 933 O O . PHE A 1 124 ? -11.712 8.061 9.298 1.00 98.44 124 PHE A O 1
ATOM 940 N N . VAL A 1 125 ? -12.715 6.849 7.689 1.00 98.38 125 VAL A N 1
ATOM 941 C CA . VAL A 1 125 ? -13.884 6.495 8.512 1.00 98.38 125 VAL A CA 1
ATOM 942 C C . VAL A 1 125 ? -13.460 5.695 9.750 1.00 98.38 125 VAL A C 1
ATOM 944 O O . VAL A 1 125 ? -13.919 5.969 10.865 1.00 98.38 125 VAL A O 1
ATOM 947 N N . GLY A 1 126 ? -12.544 4.738 9.585 1.00 97.56 126 GLY A N 1
ATOM 948 C CA . GLY A 1 126 ? -11.982 3.920 10.656 1.00 97.56 126 GLY A CA 1
ATOM 949 C C . GLY A 1 126 ? -11.292 4.755 11.732 1.00 97.56 126 GLY A C 1
ATOM 950 O O . GLY A 1 126 ? -11.546 4.540 12.923 1.00 97.56 126 GLY A O 1
ATOM 951 N N . SER A 1 127 ? -10.502 5.749 11.319 1.00 97.25 127 SER A N 1
ATOM 952 C CA . SER A 1 127 ? -9.824 6.692 12.214 1.00 97.25 127 SER A CA 1
ATOM 953 C C . SER A 1 127 ? -10.808 7.567 13.005 1.00 97.25 127 SER A C 1
ATOM 955 O O . SER A 1 127 ? -10.646 7.760 14.215 1.00 97.25 127 SER A O 1
ATOM 957 N N . GLY A 1 128 ? -11.879 8.041 12.356 1.00 97.44 128 GLY A N 1
ATOM 958 C CA . GLY A 1 128 ? -12.930 8.838 12.987 1.00 97.44 128 GLY A CA 1
ATOM 959 C C . GLY A 1 128 ? -13.691 8.042 14.044 1.00 97.44 128 GLY A C 1
ATOM 960 O O . GLY A 1 128 ? -13.908 8.529 15.156 1.00 97.44 128 GLY A O 1
ATOM 961 N N . LYS A 1 129 ? -14.024 6.781 13.742 1.00 96.88 129 LYS A N 1
ATOM 962 C CA . LYS A 1 129 ? -14.638 5.861 14.711 1.00 96.88 129 LYS A CA 1
ATOM 963 C C . LYS A 1 129 ? -13.709 5.565 15.890 1.00 96.88 129 LYS A C 1
ATOM 965 O O . LYS A 1 129 ? -14.169 5.601 17.027 1.00 96.88 129 LYS A O 1
ATOM 970 N N . GLN A 1 130 ? -12.410 5.351 15.653 1.00 96.88 130 GLN A N 1
ATOM 971 C CA . GLN A 1 130 ? -11.447 5.146 16.743 1.00 96.88 130 GLN A CA 1
ATOM 972 C C . GLN A 1 130 ? -11.357 6.378 17.656 1.00 96.88 130 GLN A C 1
ATOM 974 O O . GLN A 1 130 ? -11.320 6.230 18.874 1.00 96.88 130 GLN A O 1
ATOM 979 N N . LYS A 1 131 ? -11.389 7.597 17.093 1.00 96.25 131 LYS A N 1
ATOM 980 C CA . LYS A 1 131 ? -11.409 8.837 17.888 1.00 96.25 131 LYS A CA 1
ATOM 981 C C . LYS A 1 131 ? -12.634 8.902 18.806 1.00 96.25 131 LYS A C 1
ATOM 983 O O . LYS A 1 131 ? -12.479 9.203 19.983 1.00 96.25 131 LYS A O 1
ATOM 988 N N . LYS A 1 132 ? -13.827 8.582 18.289 1.00 95.75 132 LYS A N 1
ATOM 989 C CA . LYS A 1 132 ? -15.066 8.560 19.088 1.00 95.75 132 LYS A CA 1
ATOM 990 C C . LYS A 1 132 ? -14.973 7.571 20.254 1.00 95.75 132 LYS A C 1
ATOM 992 O O . LYS A 1 132 ? -15.273 7.946 21.378 1.00 95.75 132 LYS A O 1
ATOM 997 N N . ILE A 1 133 ? -14.487 6.352 20.000 1.00 95.00 133 ILE A N 1
ATOM 998 C CA . ILE A 1 133 ? -14.315 5.318 21.037 1.00 95.00 133 ILE A CA 1
ATOM 999 C C . ILE A 1 133 ? -13.360 5.782 22.144 1.00 95.00 133 ILE A C 1
ATOM 1001 O O . ILE A 1 133 ? -13.644 5.580 23.326 1.00 95.00 133 ILE A O 1
ATOM 1005 N N . ASN A 1 134 ? -12.240 6.404 21.769 1.00 93.31 134 ASN A N 1
ATOM 1006 C CA . ASN A 1 134 ? -11.272 6.911 22.739 1.00 93.31 134 ASN A CA 1
ATOM 1007 C C . ASN A 1 134 ? -11.904 7.981 23.636 1.00 93.31 134 ASN A C 1
ATOM 1009 O O . ASN A 1 134 ? -11.792 7.876 24.850 1.00 93.31 134 ASN A O 1
ATOM 1013 N N . ASN A 1 135 ? -12.626 8.940 23.049 1.00 92.62 135 ASN A N 1
ATOM 1014 C CA . ASN A 1 135 ? -13.280 10.010 23.802 1.00 92.62 135 ASN A CA 1
ATOM 1015 C C . ASN A 1 135 ? -14.318 9.470 24.793 1.00 92.62 135 ASN A C 1
ATOM 1017 O O . ASN A 1 135 ? -14.310 9.877 25.946 1.00 92.62 135 ASN A O 1
ATOM 1021 N N . THR A 1 136 ? -15.169 8.529 24.371 1.00 91.12 136 THR A N 1
ATOM 1022 C CA . THR A 1 136 ? -16.158 7.911 25.267 1.00 91.12 136 THR A CA 1
ATOM 1023 C C . THR A 1 136 ? -15.498 7.155 26.415 1.00 91.12 136 THR A C 1
ATOM 1025 O O . THR A 1 136 ? -16.049 7.129 27.501 1.00 91.12 136 THR A O 1
ATOM 1028 N N . THR A 1 137 ? -14.323 6.554 26.201 1.00 81.75 137 THR A N 1
ATOM 1029 C CA . THR A 1 137 ? -13.596 5.847 27.271 1.00 81.75 137 THR A CA 1
ATOM 1030 C C . THR A 1 137 ? -12.998 6.813 28.294 1.00 81.75 137 THR A C 1
ATOM 1032 O O . THR A 1 137 ? -12.843 6.440 29.443 1.00 81.75 137 THR A O 1
ATOM 1035 N N . THR A 1 138 ? -12.642 8.035 27.893 1.00 75.31 138 THR A N 1
ATOM 1036 C CA . THR A 1 138 ? -12.065 9.043 28.799 1.00 75.31 138 THR A CA 1
ATOM 1037 C C . THR A 1 138 ? -13.117 9.731 29.675 1.00 75.31 138 THR A C 1
ATOM 1039 O O . THR A 1 138 ? -12.766 10.317 30.689 1.00 75.31 138 THR A O 1
ATOM 1042 N N . THR A 1 139 ? -14.395 9.696 29.288 1.00 70.69 139 THR A N 1
ATOM 1043 C CA . THR A 1 139 ? -15.496 10.335 30.034 1.00 70.69 139 THR A CA 1
ATOM 1044 C C . THR A 1 139 ? -16.146 9.440 31.096 1.00 70.69 139 THR A C 1
ATOM 1046 O O . THR A 1 139 ? -17.117 9.868 31.711 1.00 70.69 139 THR A O 1
ATOM 1049 N N . ILE A 1 140 ? -15.659 8.208 31.271 1.00 56.03 140 ILE A N 1
ATOM 1050 C CA . ILE A 1 140 ? -16.101 7.220 32.275 1.00 56.03 140 ILE A CA 1
ATOM 1051 C C . ILE A 1 140 ? -14.939 6.936 33.216 1.00 56.03 140 ILE A C 1
ATOM 1053 O O . ILE A 1 140 ? -15.212 6.732 34.415 1.00 56.03 140 ILE A O 1
#

Solvent-accessible surface area (backbone atoms only — not comparable to full-atom values): 6851 Å² total; per-residue (Å²): 137,88,78,38,66,50,32,52,53,20,37,51,50,32,44,56,48,38,51,50,52,42,52,57,57,50,39,52,39,52,76,60,54,37,69,64,35,53,55,51,52,49,52,51,51,52,50,47,36,69,76,61,35,69,84,29,68,69,56,42,52,54,50,52,52,51,52,26,46,50,48,21,53,51,28,32,45,54,16,30,55,39,27,50,51,12,64,74,71,61,37,27,68,45,20,38,52,15,19,50,26,25,43,51,14,24,66,53,34,57,92,48,34,86,60,30,47,59,35,21,53,37,17,45,54,10,16,54,48,26,42,52,52,52,53,60,62,72,77,110

Foldseek 3Di:
DDAQPLLVVLLVLLVVVLVVLCCVPVVVCVVCPNPVSVVVVVVVLVVCCVPQNCPHPVSVVVVLLVVLQVLLSVLSVVLSVLSVVCRVVLPLVSLLSSLVSLVSSCVSHVVCVVSSVVSSVSSNVSSVVSVVVVVVVVVD